Protein AF-A0A2V6RH83-F1 (afdb_monomer)

Sequence (76 aa):
MTADLLLQAVVSGLLLGGVYGLVASGLSLVFGVLRIINFAHGAVMMLAMYTTYWLFTLAGIDPYLSIVVTGPLFFL

pLDDT: mean 89.32, std 7.25, range [63.81, 97.44]

Foldseek 3Di:
DVVVVVVVCVVVCVVVVVVVVVVVVVVCCCCVVVVDDDPVVVVLVVVLVVVLVCCCVPVVDDSVNCCVVSVVVRPD

Radius of gyration: 19.16 Å; Cα contacts (8 Å, |Δi|>4): 26; chains: 1; bounding box: 49×26×38 Å

Secondary structure (DSSP, 8-state):
-HHHHHHHHHHHHHHHHHHHHHHHHHHHHHHHHH-S--THHHHHHHHHHHHHHHHHHHH---HHHHHHHHHHHHH-

Mean predicted aligned error: 7.4 Å

Structure (mmCIF, N/CA/C/O backbone):
data_AF-A0A2V6RH83-F1
#
_entry.id   AF-A0A2V6RH83-F1
#
loop_
_atom_site.group_PD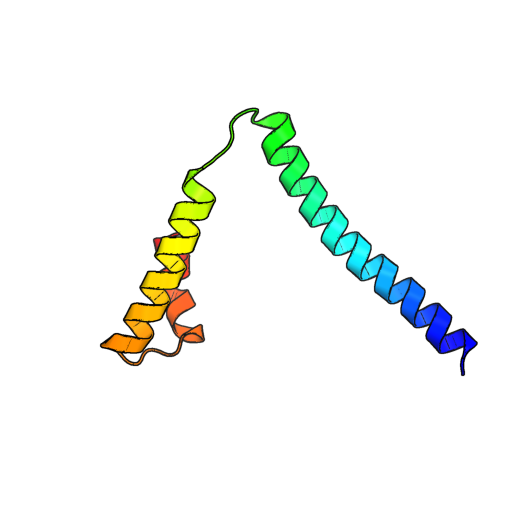B
_atom_site.id
_atom_site.type_symbol
_atom_site.label_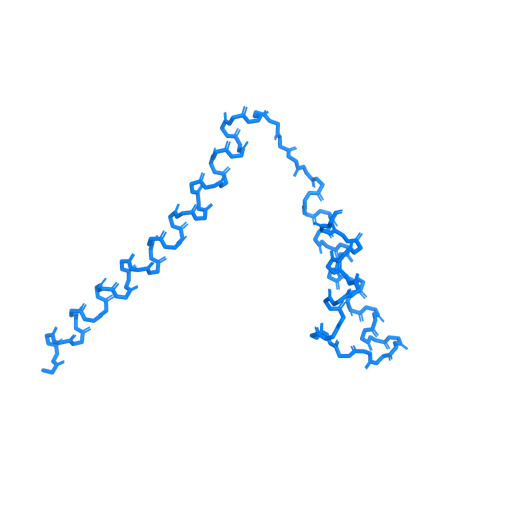atom_id
_atom_site.label_alt_id
_atom_site.label_comp_id
_atom_site.label_asym_id
_atom_site.label_entity_id
_atom_site.label_seq_id
_atom_site.pdbx_PDB_ins_code
_atom_site.Cartn_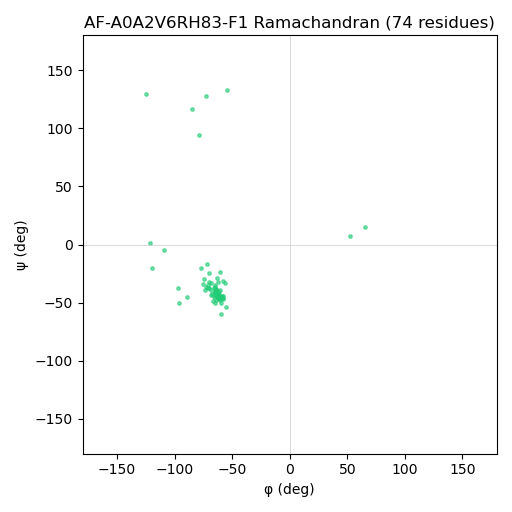x
_atom_site.Cartn_y
_atom_site.Cartn_z
_atom_site.occupancy
_atom_site.B_iso_or_equiv
_atom_site.auth_seq_id
_atom_site.auth_comp_id
_atom_site.auth_asym_id
_atom_site.auth_atom_id
_atom_site.pdbx_PDB_model_num
ATOM 1 N N . MET A 1 1 ? 30.639 7.128 -15.467 1.00 63.81 1 MET A N 1
ATOM 2 C CA . MET A 1 1 ? 29.752 5.948 -15.606 1.00 63.81 1 MET A CA 1
ATOM 3 C C . MET A 1 1 ? 29.452 5.290 -14.267 1.00 63.81 1 MET A C 1
ATOM 5 O O . MET A 1 1 ? 28.292 5.248 -13.897 1.00 63.81 1 MET A O 1
ATOM 9 N N . THR A 1 2 ? 30.439 4.814 -13.501 1.00 84.50 2 THR A N 1
ATOM 10 C CA . THR A 1 2 ? 30.180 4.209 -12.174 1.00 84.50 2 THR A CA 1
ATOM 11 C C . THR A 1 2 ? 29.826 5.235 -11.092 1.00 84.50 2 THR A C 1
ATOM 13 O O . THR A 1 2 ? 28.924 4.991 -10.298 1.00 84.50 2 THR A O 1
ATOM 16 N N . ALA A 1 3 ? 30.483 6.401 -11.086 1.00 88.56 3 ALA A N 1
ATOM 17 C CA . ALA A 1 3 ? 30.181 7.484 -10.145 1.00 88.56 3 ALA A CA 1
ATOM 18 C C . ALA A 1 3 ? 28.764 8.058 -10.340 1.00 88.56 3 ALA A C 1
ATOM 20 O O . ALA A 1 3 ? 28.062 8.301 -9.363 1.00 88.56 3 ALA A O 1
ATOM 21 N N . ASP A 1 4 ? 28.318 8.199 -11.592 1.00 92.94 4 ASP A N 1
ATOM 22 C CA . ASP A 1 4 ? 26.965 8.659 -11.933 1.00 92.94 4 ASP A CA 1
ATOM 23 C C . ASP A 1 4 ? 25.888 7.682 -11.440 1.00 92.94 4 ASP A C 1
ATOM 25 O O . ASP A 1 4 ? 24.895 8.098 -10.847 1.00 92.94 4 ASP A O 1
ATOM 29 N N . LEU A 1 5 ? 26.114 6.372 -11.614 1.00 94.38 5 LEU A N 1
ATOM 30 C CA . LEU A 1 5 ? 25.220 5.326 -11.104 1.00 94.38 5 LEU A CA 1
ATOM 31 C C . LEU A 1 5 ? 25.134 5.342 -9.575 1.00 94.38 5 LEU A C 1
ATOM 33 O O . LEU A 1 5 ? 24.050 5.174 -9.018 1.00 94.38 5 LEU A O 1
ATOM 37 N N . LEU A 1 6 ? 26.260 5.568 -8.893 1.00 94.75 6 LEU A N 1
ATOM 38 C CA . LEU A 1 6 ? 26.295 5.662 -7.435 1.00 94.75 6 LEU A CA 1
ATOM 39 C C . LEU A 1 6 ? 25.511 6.886 -6.948 1.00 94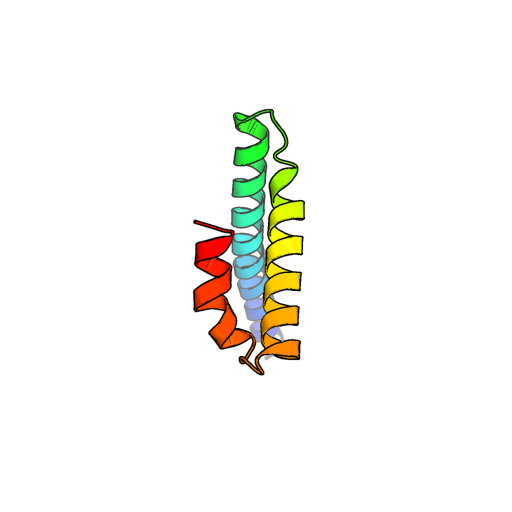.75 6 LEU A C 1
ATOM 41 O O . LEU A 1 6 ? 24.683 6.760 -6.046 1.00 94.75 6 LEU A O 1
ATOM 45 N N . LEU A 1 7 ? 25.704 8.045 -7.585 1.00 95.69 7 LEU A N 1
ATOM 46 C CA . LEU A 1 7 ? 24.945 9.259 -7.284 1.00 95.69 7 LEU A CA 1
ATOM 47 C C . LEU A 1 7 ? 23.437 9.039 -7.494 1.00 95.69 7 LEU A C 1
ATOM 49 O O . LEU A 1 7 ? 22.633 9.369 -6.622 1.00 95.69 7 LEU A O 1
ATOM 53 N N . GLN A 1 8 ? 23.049 8.429 -8.615 1.00 95.25 8 GLN A N 1
ATOM 54 C CA . GLN A 1 8 ? 21.654 8.120 -8.923 1.00 95.25 8 GLN A CA 1
ATOM 55 C C . GLN A 1 8 ? 21.036 7.155 -7.902 1.00 95.25 8 GLN A C 1
ATOM 57 O O . GLN A 1 8 ? 19.897 7.367 -7.480 1.00 95.25 8 GLN A O 1
ATOM 62 N N . ALA A 1 9 ? 21.765 6.117 -7.487 1.00 95.31 9 ALA A N 1
ATOM 63 C CA . ALA A 1 9 ? 21.297 5.155 -6.493 1.00 95.31 9 ALA A CA 1
ATOM 64 C C . ALA A 1 9 ? 21.092 5.810 -5.119 1.00 95.31 9 ALA A C 1
ATOM 66 O O . ALA A 1 9 ? 20.076 5.557 -4.473 1.00 95.31 9 ALA A O 1
ATOM 67 N N . VAL A 1 10 ? 22.001 6.697 -4.700 1.00 97.00 10 VAL A N 1
ATOM 68 C CA . VAL A 1 10 ? 21.869 7.451 -3.443 1.00 97.00 10 VAL A CA 1
ATOM 69 C C . VAL A 1 10 ? 20.657 8.377 -3.489 1.00 97.00 10 VAL A C 1
ATOM 71 O O . VAL A 1 10 ? 19.840 8.357 -2.571 1.00 97.00 10 VAL A O 1
ATOM 74 N N . VAL A 1 11 ? 20.493 9.150 -4.567 1.00 96.88 11 VAL A N 1
ATOM 75 C CA . VAL A 1 11 ? 19.342 10.053 -4.724 1.00 96.88 11 VAL A CA 1
ATOM 76 C C . VAL A 1 11 ? 18.032 9.265 -4.763 1.00 96.88 11 VAL A C 1
ATOM 78 O O . VAL A 1 11 ? 17.093 9.600 -4.046 1.00 96.88 11 VAL A O 1
ATOM 81 N N . SER A 1 12 ? 17.972 8.178 -5.533 1.00 96.50 12 SER A N 1
ATOM 82 C CA . SER A 1 12 ? 16.779 7.323 -5.617 1.00 96.50 12 SER A CA 1
ATOM 83 C C . SER A 1 12 ? 16.457 6.671 -4.272 1.00 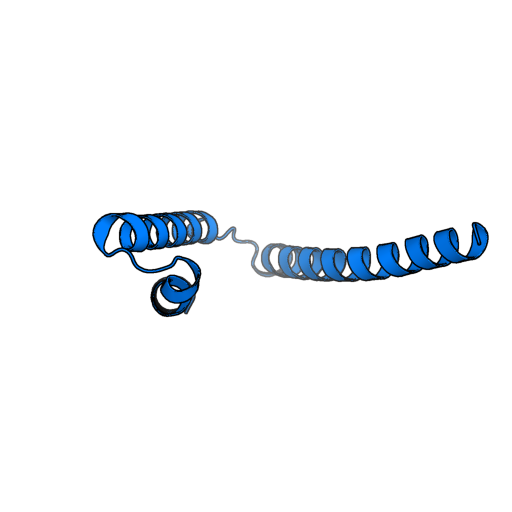96.50 12 SER A C 1
ATOM 85 O O . SER A 1 12 ? 15.295 6.624 -3.874 1.00 96.50 12 SER A O 1
ATOM 87 N N . GLY A 1 13 ? 17.482 6.216 -3.546 1.00 96.38 13 GLY A N 1
ATOM 88 C CA . GLY A 1 13 ? 17.348 5.648 -2.208 1.00 96.38 13 GLY A CA 1
ATOM 89 C C . GLY A 1 13 ? 16.843 6.664 -1.187 1.00 96.38 13 GLY A C 1
ATOM 90 O O . GLY A 1 13 ? 15.967 6.333 -0.394 1.00 96.38 13 GLY A O 1
ATOM 91 N N . LEU A 1 14 ? 17.322 7.911 -1.239 1.00 97.19 14 LEU A N 1
ATOM 92 C CA . LEU A 1 14 ? 16.821 8.998 -0.393 1.00 97.19 14 LEU A CA 1
ATOM 93 C C . LEU A 1 14 ? 15.364 9.346 -0.707 1.00 97.19 14 LEU A C 1
ATOM 95 O O . LEU A 1 14 ? 14.581 9.548 0.217 1.00 97.19 14 LEU A O 1
ATOM 99 N N . LEU A 1 15 ? 14.980 9.377 -1.985 1.00 97.44 15 LEU A N 1
ATOM 100 C CA . LEU A 1 15 ? 13.596 9.638 -2.390 1.00 97.44 15 LEU A CA 1
ATOM 101 C C . LEU A 1 15 ? 12.651 8.527 -1.912 1.00 97.44 15 LEU A C 1
ATOM 103 O O . LEU A 1 15 ? 11.652 8.815 -1.253 1.00 97.44 15 LEU A O 1
ATOM 107 N N . LEU A 1 16 ? 12.988 7.261 -2.176 1.00 97.06 16 LEU A N 1
ATOM 108 C CA . LEU A 1 16 ? 12.223 6.105 -1.691 1.00 97.06 16 LEU A CA 1
ATOM 109 C C . LEU A 1 16 ? 12.178 6.057 -0.161 1.00 97.06 16 LEU A C 1
ATOM 111 O O . LEU A 1 16 ? 11.112 5.862 0.419 1.00 97.06 16 LEU A O 1
ATOM 115 N N . GLY A 1 17 ? 13.315 6.283 0.497 1.00 96.62 17 GLY A N 1
ATOM 116 C CA . GLY A 1 17 ? 13.409 6.356 1.952 1.00 96.62 17 GLY A CA 1
ATOM 117 C C . GLY A 1 17 ? 12.551 7.478 2.534 1.00 96.62 17 GLY A C 1
ATOM 118 O O . GLY A 1 17 ? 11.886 7.267 3.544 1.00 96.62 17 GLY A O 1
ATOM 119 N N . GLY A 1 18 ? 12.491 8.634 1.871 1.00 96.00 18 GLY A N 1
ATOM 120 C CA . GLY A 1 18 ? 11.610 9.741 2.238 1.00 96.00 18 GLY A CA 1
ATOM 121 C C . GLY A 1 18 ? 10.132 9.368 2.144 1.00 96.00 18 GLY A C 1
ATOM 122 O O . GLY A 1 18 ? 9.380 9.620 3.084 1.00 96.00 18 GLY A O 1
ATOM 123 N N . VAL A 1 19 ? 9.720 8.699 1.062 1.00 96.38 19 VAL A N 1
ATOM 124 C CA . VAL A 1 19 ? 8.344 8.194 0.909 1.00 96.38 19 VAL A CA 1
ATOM 125 C C . VAL A 1 19 ? 7.999 7.209 2.028 1.00 96.38 19 VAL A C 1
ATOM 127 O O . VAL A 1 19 ? 6.989 7.388 2.710 1.00 96.38 19 VAL A O 1
ATOM 130 N N . TYR A 1 20 ? 8.849 6.213 2.285 1.00 93.81 20 TYR A N 1
ATOM 131 C CA . TYR A 1 20 ? 8.613 5.252 3.367 1.00 93.81 20 TYR A CA 1
ATOM 132 C C . TYR A 1 20 ? 8.657 5.900 4.758 1.00 93.81 20 TYR A C 1
ATOM 134 O O . TYR A 1 20 ? 7.871 5.533 5.631 1.00 93.81 20 TYR A O 1
ATOM 142 N N . GLY A 1 21 ? 9.520 6.896 4.961 1.00 95.56 21 GLY A N 1
ATOM 143 C CA . GLY A 1 21 ? 9.599 7.670 6.198 1.00 95.56 21 GLY A CA 1
ATOM 144 C C . GLY A 1 21 ? 8.325 8.470 6.470 1.00 95.56 21 GLY A C 1
ATOM 145 O O . GLY A 1 21 ? 7.840 8.483 7.600 1.00 95.56 21 GLY A O 1
ATOM 146 N N . LEU A 1 22 ? 7.731 9.078 5.439 1.00 94.44 22 LEU A N 1
ATOM 147 C CA . LEU A 1 22 ? 6.437 9.759 5.551 1.00 94.44 22 LEU A CA 1
ATOM 148 C C . LEU A 1 22 ? 5.310 8.785 5.915 1.00 94.44 22 LEU A C 1
ATOM 150 O O . LEU A 1 22 ? 4.507 9.089 6.798 1.00 94.44 22 LEU A O 1
ATOM 154 N N . VAL A 1 23 ? 5.284 7.598 5.302 1.00 92.19 23 VAL A N 1
ATOM 155 C CA . VAL A 1 23 ? 4.317 6.538 5.642 1.00 92.19 23 VAL A CA 1
ATOM 156 C C . VAL A 1 23 ? 4.467 6.111 7.108 1.00 92.19 23 VAL A C 1
ATOM 158 O O . VAL A 1 23 ? 3.481 6.064 7.846 1.00 92.19 23 VAL A O 1
ATOM 161 N N . ALA A 1 24 ? 5.698 5.860 7.560 1.00 90.94 24 ALA A N 1
ATOM 162 C CA . ALA A 1 24 ? 5.983 5.481 8.943 1.00 90.94 24 ALA A CA 1
ATOM 163 C C . ALA A 1 24 ? 5.630 6.592 9.947 1.00 90.94 24 ALA A C 1
ATOM 165 O O . ALA A 1 24 ? 5.105 6.305 11.025 1.00 90.94 24 ALA A O 1
ATOM 166 N N . SER A 1 25 ? 5.872 7.857 9.589 1.00 92.19 25 SER A N 1
ATOM 167 C CA . SER A 1 25 ? 5.481 9.023 10.387 1.00 92.19 25 SER A CA 1
ATOM 168 C C . SER A 1 25 ? 3.965 9.090 10.566 1.00 92.19 25 SER A C 1
ATOM 170 O O . SER A 1 25 ? 3.490 9.212 11.693 1.00 92.19 25 SER A O 1
ATOM 172 N N . GLY A 1 26 ? 3.192 8.905 9.491 1.00 86.44 26 GLY A N 1
ATOM 173 C CA . GLY A 1 26 ? 1.729 8.859 9.558 1.00 86.44 26 GLY A CA 1
ATOM 174 C C . GLY A 1 26 ? 1.223 7.769 10.506 1.00 86.44 26 GLY A C 1
ATOM 175 O O . GLY A 1 26 ? 0.410 8.043 11.387 1.00 86.44 26 GLY A O 1
ATOM 176 N N . LEU A 1 27 ? 1.770 6.555 10.398 1.00 84.94 27 LEU A N 1
ATOM 177 C CA . LEU A 1 27 ? 1.420 5.446 11.291 1.00 84.94 27 LEU A CA 1
ATOM 178 C C . LEU A 1 27 ? 1.813 5.725 12.755 1.00 84.94 27 LEU A C 1
ATOM 180 O O . LEU A 1 27 ? 1.048 5.438 13.677 1.00 84.94 27 LEU A O 1
ATOM 184 N N . SER A 1 28 ? 2.978 6.341 12.968 1.00 85.38 28 SER A N 1
ATOM 185 C CA . SER A 1 28 ? 3.455 6.745 14.297 1.00 85.38 28 SER A CA 1
ATOM 186 C C . SER A 1 28 ? 2.579 7.835 14.915 1.00 85.38 28 SER A C 1
ATOM 188 O O . SER A 1 28 ? 2.327 7.798 16.115 1.00 85.38 28 SER A O 1
ATOM 190 N N . LEU A 1 29 ? 2.075 8.779 14.118 1.00 85.81 29 LEU A N 1
ATOM 191 C CA . LEU A 1 29 ? 1.138 9.808 14.573 1.00 85.81 29 LEU A CA 1
ATOM 192 C C . LEU A 1 29 ? -0.223 9.206 14.936 1.00 85.81 29 LEU A C 1
ATOM 194 O O . LEU A 1 29 ? -0.763 9.533 15.992 1.00 85.81 29 LEU A O 1
ATOM 198 N N . VAL A 1 30 ? -0.744 8.291 14.112 1.00 82.88 30 VAL A N 1
ATOM 199 C CA . VAL A 1 30 ? -1.994 7.563 14.385 1.00 82.88 30 VAL A CA 1
ATOM 200 C C . VAL A 1 30 ? -1.900 6.852 15.734 1.00 82.88 30 VAL A C 1
ATOM 202 O O . VAL A 1 30 ? -2.728 7.092 16.610 1.00 82.88 30 VAL A O 1
ATOM 205 N N . PHE A 1 31 ? -0.864 6.042 15.957 1.00 79.25 31 PHE A N 1
ATOM 206 C CA . PHE A 1 31 ? -0.732 5.304 17.217 1.00 79.25 31 PHE A CA 1
ATOM 207 C C . PHE A 1 31 ? -0.284 6.173 18.398 1.00 79.25 31 PHE A C 1
ATOM 209 O O . PHE A 1 31 ? -0.734 5.955 19.524 1.00 79.25 31 PHE A O 1
ATOM 216 N N . GLY A 1 32 ? 0.560 7.177 18.156 1.00 79.75 32 GLY A N 1
ATOM 217 C CA . GLY A 1 32 ? 1.096 8.064 19.187 1.00 79.75 32 GLY A CA 1
ATOM 218 C C . GLY A 1 32 ? 0.056 9.019 19.769 1.00 79.75 32 GLY A C 1
ATOM 219 O O . GLY A 1 32 ? 0.058 9.258 20.979 1.00 79.75 32 GLY A O 1
ATOM 220 N N . VAL A 1 33 ? -0.856 9.535 18.937 1.00 79.56 33 VAL A N 1
ATOM 221 C CA . VAL A 1 33 ? -1.900 10.474 19.375 1.00 79.56 33 VAL A CA 1
ATOM 222 C C . VAL A 1 33 ? -3.157 9.740 19.840 1.00 79.56 33 VAL A C 1
ATOM 224 O O . VAL A 1 33 ? -3.691 10.075 20.896 1.00 79.56 33 VAL A O 1
ATOM 227 N N . LEU A 1 34 ? -3.625 8.726 19.099 1.00 77.94 34 LEU A N 1
ATOM 228 C CA . LEU A 1 34 ? -4.910 8.081 19.400 1.00 77.94 34 LEU A CA 1
ATOM 229 C C . LEU A 1 34 ? -4.834 7.109 20.582 1.00 77.94 34 LEU A C 1
ATOM 231 O O . LEU A 1 34 ? -5.874 6.817 21.162 1.00 77.94 34 LEU A O 1
ATOM 235 N N . ARG A 1 35 ? -3.642 6.606 20.954 1.00 72.06 35 ARG A N 1
ATOM 236 C CA . ARG A 1 35 ? -3.404 5.644 22.061 1.00 72.06 35 ARG A CA 1
ATOM 237 C C . ARG A 1 35 ? -4.271 4.368 22.037 1.00 72.06 35 ARG A C 1
ATOM 239 O O . ARG A 1 35 ? -4.218 3.579 22.977 1.00 72.06 35 ARG A O 1
ATOM 246 N N . ILE A 1 36 ? -5.048 4.149 20.978 1.00 74.12 36 ILE A N 1
ATOM 247 C CA . ILE A 1 36 ? -5.969 3.027 20.793 1.00 74.12 36 ILE A CA 1
ATOM 248 C C . ILE A 1 36 ? -5.604 2.348 19.472 1.00 74.12 36 ILE A C 1
ATOM 250 O O . ILE A 1 36 ? -5.472 3.001 18.437 1.00 74.12 36 ILE A O 1
ATOM 254 N N . ILE A 1 37 ? -5.437 1.027 19.511 1.00 71.25 37 ILE A N 1
ATOM 255 C CA . ILE A 1 37 ? -5.116 0.217 18.334 1.00 71.25 37 ILE A CA 1
ATOM 256 C C . ILE A 1 37 ? -6.424 -0.125 17.615 1.00 71.25 37 ILE A C 1
ATOM 258 O O . ILE A 1 37 ? -7.279 -0.823 18.160 1.00 71.25 37 ILE A O 1
ATOM 262 N N . ASN A 1 38 ? -6.583 0.348 16.378 1.00 76.44 38 ASN A N 1
ATOM 263 C CA . ASN A 1 38 ? -7.704 -0.046 15.530 1.00 76.44 38 ASN A CA 1
ATOM 264 C C . ASN A 1 38 ? -7.437 -1.434 14.916 1.00 76.44 38 ASN A C 1
ATOM 266 O O . ASN A 1 38 ? -6.809 -1.554 13.865 1.00 76.44 38 ASN A O 1
ATOM 270 N N . PHE A 1 39 ? -7.936 -2.486 15.569 1.00 75.94 39 PHE A N 1
ATOM 271 C CA . PHE A 1 39 ? -7.863 -3.866 15.066 1.00 75.94 39 PHE A CA 1
ATOM 272 C C . PHE A 1 39 ? -8.782 -4.139 13.866 1.00 75.94 39 PHE A C 1
ATOM 274 O O . PHE A 1 39 ? -8.583 -5.124 13.154 1.00 75.94 39 PHE A O 1
ATOM 281 N N . ALA A 1 40 ? -9.768 -3.274 13.606 1.00 84.44 40 ALA A N 1
ATOM 282 C CA . ALA A 1 40 ? -10.696 -3.459 12.496 1.00 84.44 40 ALA A CA 1
ATOM 283 C C . ALA A 1 40 ? -10.015 -3.252 11.137 1.00 84.44 40 ALA A C 1
ATOM 285 O O . ALA A 1 40 ? -10.443 -3.852 10.160 1.00 84.44 40 ALA A O 1
ATOM 286 N N . HIS A 1 41 ? -8.919 -2.490 11.066 1.00 84.19 41 HIS 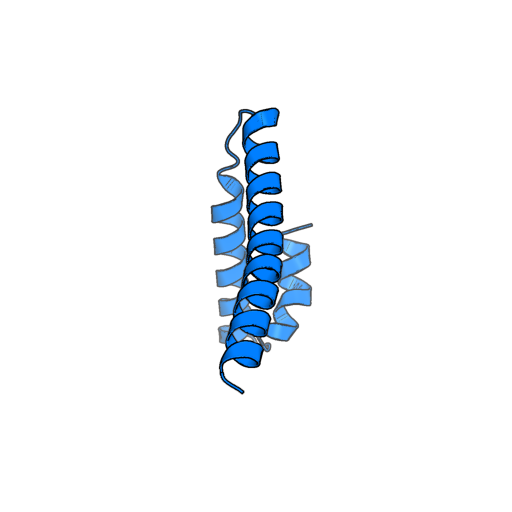A N 1
ATOM 287 C CA . HIS A 1 41 ? -8.243 -2.206 9.798 1.00 84.19 41 HIS A CA 1
ATOM 288 C C . HIS A 1 41 ? -7.788 -3.481 9.060 1.00 84.19 41 HIS A C 1
ATOM 290 O O . HIS A 1 41 ? -8.038 -3.632 7.866 1.00 84.19 41 HIS A O 1
ATOM 296 N N . GLY A 1 42 ? -7.197 -4.444 9.780 1.00 84.25 42 GLY A N 1
ATOM 297 C CA . GLY A 1 42 ? -6.788 -5.725 9.192 1.00 84.25 42 GLY A CA 1
ATOM 298 C C . GLY A 1 42 ? -7.975 -6.603 8.779 1.00 84.25 42 GLY A C 1
ATOM 299 O O . GLY A 1 42 ? -7.948 -7.223 7.717 1.00 84.25 42 GLY A O 1
ATOM 300 N N . ALA A 1 43 ? -9.042 -6.618 9.583 1.00 89.19 43 ALA A N 1
ATOM 301 C CA . ALA A 1 43 ? -10.254 -7.381 9.282 1.00 89.19 43 ALA A CA 1
ATOM 302 C C . ALA A 1 43 ? -10.997 -6.824 8.054 1.00 89.19 43 ALA A C 1
ATOM 304 O O . ALA A 1 43 ? -11.414 -7.586 7.184 1.00 89.19 43 ALA A O 1
ATOM 305 N N . VAL A 1 44 ? -11.106 -5.499 7.951 1.00 91.19 44 VAL A N 1
ATOM 306 C CA . VAL A 1 44 ? -11.720 -4.800 6.814 1.00 91.19 44 VAL A CA 1
ATOM 307 C C . VAL A 1 44 ? -10.905 -5.020 5.538 1.00 91.19 44 VAL A C 1
ATOM 309 O O . VAL A 1 44 ? -11.481 -5.321 4.494 1.00 91.19 44 VAL A O 1
ATOM 312 N N . MET A 1 45 ? -9.569 -4.978 5.619 1.00 90.94 45 MET A N 1
ATOM 313 C CA . MET A 1 45 ? -8.707 -5.285 4.474 1.00 90.94 45 MET A CA 1
ATOM 314 C C . MET A 1 45 ? -8.872 -6.734 3.996 1.00 90.94 45 MET A C 1
ATOM 316 O O . MET A 1 45 ? -9.034 -6.965 2.799 1.00 90.94 45 MET A O 1
ATOM 320 N N . MET A 1 46 ? -8.908 -7.705 4.914 1.00 93.69 46 MET A N 1
ATOM 321 C CA . MET A 1 46 ? -9.189 -9.107 4.577 1.00 93.69 46 MET A CA 1
ATOM 322 C C . MET A 1 46 ? -10.542 -9.264 3.872 1.00 93.69 46 MET A C 1
ATOM 324 O O . MET A 1 46 ? -10.622 -9.929 2.838 1.00 93.69 46 MET A O 1
ATOM 328 N N . LEU A 1 47 ? -11.598 -8.626 4.386 1.00 93.44 47 LEU A N 1
ATOM 329 C CA . LEU A 1 47 ? -12.920 -8.661 3.759 1.00 93.44 47 LEU A CA 1
ATOM 330 C C . LEU A 1 47 ? -12.905 -8.052 2.354 1.00 93.44 47 LEU A C 1
ATOM 332 O O . LEU A 1 47 ? -13.449 -8.661 1.433 1.00 93.44 47 LEU A O 1
ATOM 336 N N . ALA A 1 48 ? -12.238 -6.915 2.154 1.00 93.19 48 ALA A N 1
ATOM 337 C CA . ALA A 1 48 ? -12.106 -6.305 0.835 1.00 93.19 48 ALA A CA 1
ATOM 338 C C . ALA A 1 48 ? -11.407 -7.244 -0.164 1.00 93.19 48 ALA A C 1
ATOM 340 O O . ALA A 1 48 ? -11.903 -7.438 -1.275 1.00 93.19 48 ALA A O 1
ATOM 341 N N . MET A 1 49 ? -10.312 -7.896 0.246 1.00 92.81 49 MET A N 1
ATOM 342 C CA . MET A 1 49 ? -9.581 -8.851 -0.597 1.00 92.81 49 MET A CA 1
ATOM 343 C C . MET A 1 49 ? -10.439 -10.064 -0.975 1.00 92.81 49 MET A C 1
ATOM 345 O O . MET A 1 49 ? -10.497 -10.429 -2.150 1.00 92.81 49 MET A O 1
ATOM 349 N N . TYR A 1 50 ? -11.147 -10.664 -0.012 1.00 94.38 50 TYR A N 1
ATOM 350 C CA . TYR A 1 50 ? -12.049 -11.784 -0.298 1.00 94.38 50 TYR A CA 1
ATOM 351 C C . TYR A 1 50 ? -13.228 -11.368 -1.177 1.00 94.38 50 TYR A C 1
ATOM 353 O O . TYR A 1 50 ? -13.632 -12.128 -2.053 1.00 94.38 50 TYR A O 1
ATOM 361 N N . THR A 1 51 ? -13.764 -10.164 -0.992 1.00 93.69 51 THR A N 1
ATOM 362 C CA . THR A 1 51 ? -14.861 -9.658 -1.826 1.00 93.69 51 THR A CA 1
ATOM 363 C C . THR A 1 51 ? -14.402 -9.483 -3.273 1.00 93.69 51 THR A C 1
ATOM 365 O O . THR A 1 51 ? -15.081 -9.952 -4.183 1.00 93.69 51 THR A O 1
ATOM 368 N N . THR A 1 52 ? -13.213 -8.914 -3.496 1.00 94.12 52 THR A N 1
ATOM 369 C CA . THR A 1 52 ? -12.577 -8.848 -4.823 1.00 94.12 52 THR A CA 1
ATOM 370 C C . THR A 1 52 ? -12.357 -10.242 -5.419 1.00 94.12 52 THR A C 1
ATOM 372 O O . THR A 1 52 ? -12.685 -10.473 -6.582 1.00 94.12 52 THR A O 1
ATOM 375 N N . TYR A 1 53 ? -11.863 -11.196 -4.623 1.00 93.94 53 TYR A N 1
ATOM 376 C CA . TYR A 1 53 ? -11.677 -12.583 -5.060 1.00 93.94 53 TYR A CA 1
ATOM 377 C C . TYR A 1 53 ? -12.993 -13.231 -5.511 1.00 93.94 53 TYR A C 1
ATOM 379 O O . TYR A 1 53 ? -13.043 -13.860 -6.568 1.00 93.94 53 TYR A O 1
ATOM 387 N N . TRP A 1 54 ? -14.073 -13.059 -4.749 1.00 94.69 54 TRP A N 1
ATOM 388 C CA . TRP A 1 54 ? -15.374 -13.629 -5.093 1.00 94.69 54 TRP A CA 1
ATOM 389 C C . TRP A 1 54 ? -16.027 -12.930 -6.286 1.00 94.69 54 TRP A C 1
ATOM 391 O O . TRP A 1 54 ? -16.637 -13.610 -7.107 1.00 94.69 54 TRP A O 1
ATOM 401 N N . LEU A 1 55 ? -15.855 -11.614 -6.443 1.00 93.75 55 LEU A N 1
ATOM 402 C CA . LEU A 1 55 ? -16.302 -10.889 -7.640 1.00 93.75 55 LEU A CA 1
ATOM 403 C C . LEU A 1 55 ? -15.607 -11.406 -8.904 1.00 93.75 55 LEU A C 1
ATOM 405 O O . LEU A 1 55 ? -16.262 -11.612 -9.925 1.00 93.75 55 LEU A O 1
ATOM 409 N N . PHE A 1 56 ? -14.308 -11.685 -8.824 1.00 94.44 56 PHE A N 1
ATOM 410 C CA . PHE A 1 56 ? -13.589 -12.312 -9.927 1.00 94.44 56 PHE A CA 1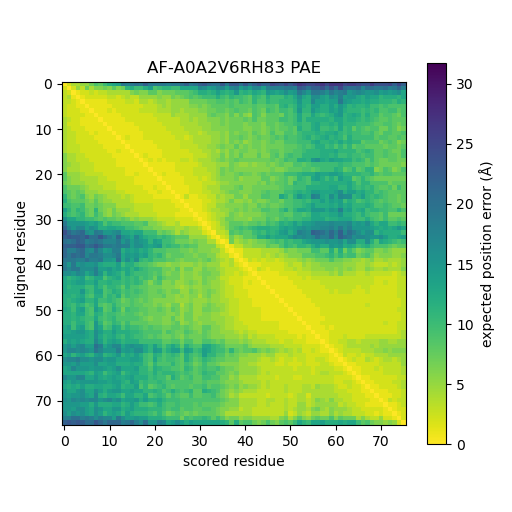
ATOM 411 C C . PHE A 1 56 ? -14.070 -13.750 -10.172 1.00 94.44 56 PHE A C 1
ATOM 413 O O . PHE A 1 56 ? -14.407 -14.110 -11.295 1.00 94.44 56 PHE A O 1
ATOM 420 N N . THR A 1 57 ? -14.165 -14.563 -9.118 1.00 94.06 57 THR A N 1
ATOM 421 C CA . THR A 1 57 ? -14.455 -16.003 -9.240 1.00 94.06 57 THR A CA 1
ATOM 422 C C . THR A 1 57 ? -15.899 -16.293 -9.667 1.00 94.06 57 THR A C 1
ATOM 424 O O . THR A 1 57 ? -16.131 -17.223 -10.433 1.00 94.06 57 THR A O 1
ATOM 427 N N . LEU A 1 58 ? -16.877 -15.521 -9.180 1.00 94.31 58 LEU A N 1
ATOM 428 C CA . LEU A 1 58 ? -18.307 -15.761 -9.429 1.00 94.31 58 LEU A CA 1
ATOM 429 C C . LEU A 1 58 ? -18.860 -14.924 -10.582 1.00 94.31 58 LEU A C 1
ATOM 431 O O . LEU A 1 58 ? -19.721 -15.401 -11.316 1.00 94.31 58 LEU A O 1
ATOM 435 N N . ALA A 1 59 ? -18.401 -13.678 -10.723 1.00 91.81 59 ALA A N 1
ATOM 436 C CA . ALA A 1 59 ? -18.929 -12.738 -11.711 1.00 91.81 59 ALA A CA 1
ATOM 437 C C . ALA A 1 59 ? -17.954 -12.458 -12.867 1.00 91.81 59 ALA A C 1
ATOM 439 O O . ALA A 1 59 ? -18.321 -11.748 -13.801 1.00 91.81 59 ALA A O 1
ATOM 440 N N . GLY A 1 60 ? -16.727 -12.996 -12.831 1.00 91.00 60 GLY A N 1
ATOM 441 C CA . GLY A 1 60 ? -15.718 -12.772 -13.872 1.00 91.00 60 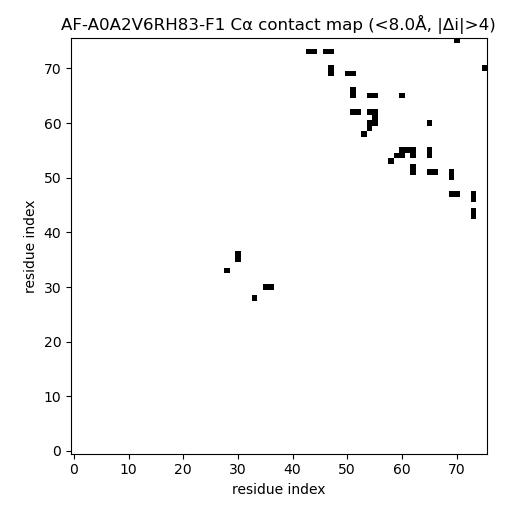GLY A CA 1
ATOM 442 C C . GLY A 1 60 ? -15.239 -11.321 -13.967 1.00 91.00 60 GLY A C 1
ATOM 443 O O . GLY A 1 60 ? -14.659 -10.935 -14.980 1.00 91.00 60 GLY A O 1
ATOM 444 N N . ILE A 1 61 ? -15.513 -10.499 -12.950 1.00 91.75 61 ILE A N 1
ATOM 445 C CA . ILE A 1 61 ? -15.158 -9.079 -12.955 1.00 91.75 61 ILE A CA 1
ATOM 446 C C . ILE A 1 61 ? -13.651 -8.956 -12.774 1.00 91.75 61 ILE A C 1
ATOM 448 O O . ILE A 1 61 ? -13.092 -9.498 -11.822 1.00 91.75 61 ILE A O 1
ATOM 452 N N . ASP A 1 62 ? -13.007 -8.207 -13.668 1.00 92.31 62 ASP A N 1
ATOM 453 C CA . ASP A 1 62 ? -11.577 -7.940 -13.582 1.00 92.31 62 ASP A CA 1
ATOM 454 C C . ASP A 1 62 ? -11.205 -7.332 -12.207 1.00 92.31 62 ASP A C 1
ATOM 456 O O . ASP A 1 62 ? -11.874 -6.394 -11.747 1.00 92.31 62 ASP A O 1
ATOM 460 N N . PRO A 1 63 ? -10.150 -7.829 -11.531 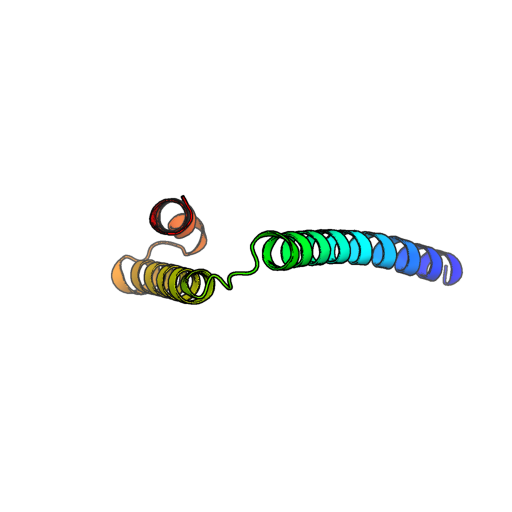1.00 89.25 63 PRO A N 1
ATOM 461 C CA . PRO A 1 63 ? -9.775 -7.358 -10.200 1.00 89.25 63 PRO A CA 1
ATOM 462 C C . PRO A 1 63 ? -9.491 -5.854 -10.132 1.00 89.25 63 PRO A C 1
ATOM 464 O O . PRO A 1 63 ? -9.780 -5.236 -9.106 1.00 89.25 63 PRO A O 1
ATOM 467 N N . TYR A 1 64 ? -8.991 -5.234 -11.204 1.00 90.44 64 TYR A N 1
ATOM 468 C CA . TYR A 1 64 ? -8.766 -3.789 -11.235 1.00 90.44 64 TYR A CA 1
ATOM 469 C C . TYR A 1 64 ? -10.080 -3.012 -11.323 1.00 90.44 64 TYR A C 1
ATOM 471 O O . TYR A 1 64 ? -10.219 -1.980 -10.666 1.00 90.44 64 TYR A O 1
ATOM 479 N N . LEU A 1 65 ? -11.074 -3.520 -12.060 1.00 92.31 65 LEU A N 1
ATOM 480 C CA . LEU A 1 65 ? -12.416 -2.922 -12.080 1.00 92.31 65 LEU A CA 1
ATOM 481 C C . LEU A 1 65 ? -13.138 -3.083 -10.740 1.00 92.31 65 LEU A C 1
ATOM 483 O O . LEU A 1 65 ? -13.898 -2.202 -10.336 1.00 92.31 65 LEU A O 1
ATOM 487 N N . SER A 1 66 ? -12.893 -4.189 -10.036 1.00 91.81 66 SER A N 1
ATOM 488 C CA . SER A 1 66 ? -13.553 -4.474 -8.760 1.00 91.81 66 SER A CA 1
ATOM 489 C C . SER A 1 66 ? -13.280 -3.411 -7.686 1.00 91.81 66 SER A C 1
ATOM 491 O O . SER A 1 66 ? -14.123 -3.219 -6.812 1.00 91.81 66 SER A O 1
ATOM 493 N N . ILE A 1 67 ? -12.174 -2.657 -7.800 1.00 90.12 67 ILE A N 1
ATOM 494 C CA . ILE A 1 67 ? -11.812 -1.537 -6.913 1.00 90.12 67 ILE A CA 1
ATOM 495 C C . ILE A 1 67 ? -12.917 -0.474 -6.860 1.00 90.12 67 ILE A C 1
ATOM 497 O O . ILE A 1 67 ? -13.136 0.124 -5.807 1.00 90.12 67 ILE A O 1
ATOM 501 N N . VAL A 1 68 ? -13.654 -0.268 -7.958 1.00 90.31 68 VAL A N 1
ATOM 502 C CA . VAL A 1 68 ? -14.771 0.692 -8.011 1.00 90.31 68 VAL A CA 1
ATOM 503 C C . VAL A 1 68 ? -15.893 0.301 -7.047 1.00 90.31 68 VAL A C 1
ATOM 505 O O . VAL A 1 68 ? -16.597 1.169 -6.542 1.00 90.31 68 VAL A O 1
ATOM 508 N N . VAL A 1 69 ? -16.048 -0.994 -6.763 1.00 88.31 69 VAL A N 1
ATOM 509 C CA . VAL A 1 69 ? -17.058 -1.515 -5.835 1.00 88.31 69 VAL A CA 1
ATOM 510 C C . VAL A 1 69 ? -16.457 -1.729 -4.448 1.00 88.31 69 VAL A C 1
ATOM 512 O O . VAL A 1 69 ? -17.015 -1.258 -3.462 1.00 88.31 69 VAL A O 1
ATOM 515 N N . THR A 1 70 ? -15.316 -2.412 -4.346 1.00 91.12 70 THR A N 1
ATOM 516 C CA . THR A 1 70 ? -14.728 -2.802 -3.055 1.00 91.12 70 THR A CA 1
ATOM 517 C C . THR A 1 70 ? -14.087 -1.638 -2.306 1.00 91.12 70 THR A C 1
ATOM 519 O O . THR A 1 70 ? -14.120 -1.629 -1.077 1.00 91.12 70 THR A O 1
ATOM 522 N N . GLY A 1 71 ? -13.573 -0.624 -3.008 1.00 88.88 71 GLY A N 1
ATOM 523 C CA . GLY A 1 71 ? -13.048 0.599 -2.398 1.00 88.88 71 GLY A CA 1
ATOM 524 C C . GLY A 1 71 ? -14.117 1.341 -1.586 1.00 88.88 71 GLY A C 1
ATOM 525 O O . GLY A 1 71 ? -13.959 1.464 -0.371 1.00 88.88 71 GLY A O 1
ATOM 526 N N . PRO A 1 72 ? -15.233 1.772 -2.206 1.00 89.25 72 PRO A N 1
ATOM 527 C CA . PRO A 1 72 ? -16.314 2.443 -1.490 1.00 89.25 72 PRO A CA 1
ATOM 528 C C . PRO A 1 72 ? -16.983 1.587 -0.415 1.00 89.25 72 PRO A C 1
ATOM 530 O O . PRO A 1 72 ? -17.425 2.120 0.593 1.00 89.25 72 PRO A O 1
ATOM 533 N N . LEU A 1 73 ? -17.065 0.269 -0.616 1.00 89.19 73 LEU A N 1
ATOM 534 C CA . LEU A 1 73 ? -17.760 -0.616 0.320 1.00 89.19 73 LEU A CA 1
ATOM 535 C C . LEU A 1 73 ? -17.023 -0.775 1.661 1.00 89.19 73 LEU A C 1
ATOM 537 O O . LEU A 1 73 ? -17.671 -0.990 2.683 1.00 89.19 73 LEU A O 1
ATOM 541 N N . PHE A 1 74 ? -15.687 -0.719 1.656 1.00 88.75 74 PHE A N 1
ATOM 542 C CA . PHE A 1 74 ? -14.866 -1.061 2.825 1.00 88.75 74 PHE A CA 1
ATOM 543 C C . PHE A 1 74 ? -13.984 0.080 3.349 1.00 88.75 74 PHE A C 1
ATOM 545 O O . PHE A 1 74 ? -13.549 0.006 4.497 1.00 88.75 74 PHE A O 1
ATOM 552 N N . PHE A 1 75 ? -13.689 1.108 2.549 1.00 82.00 75 PHE A N 1
ATOM 553 C CA . PHE A 1 75 ? -12.705 2.146 2.897 1.00 82.00 75 PHE A CA 1
ATOM 554 C C . PHE A 1 75 ? -13.259 3.582 2.923 1.00 82.00 75 PHE A C 1
ATOM 556 O O . PHE A 1 75 ? -12.481 4.505 3.173 1.00 82.00 75 PHE A O 1
ATOM 563 N N . LEU A 1 76 ? -14.558 3.775 2.667 1.00 71.69 76 LEU A N 1
ATOM 564 C CA . LEU A 1 76 ? -15.260 5.066 2.733 1.00 71.69 76 LEU A CA 1
ATOM 565 C C . LEU A 1 76 ? -16.100 5.195 4.010 1.00 71.69 76 LEU A C 1
ATOM 567 O O . LEU A 1 76 ? -16.600 4.157 4.497 1.00 71.69 76 LEU A O 1
#

Solvent-accessible surface area (backbone atoms only — not comparable to full-atom values): 4336 Å² total; per-residue (Å²): 110,70,66,57,50,52,53,50,51,53,52,51,48,51,51,53,48,48,54,54,48,52,53,50,49,53,55,48,49,51,49,69,72,63,74,56,85,74,69,58,60,62,55,43,49,52,50,36,54,51,50,40,49,48,40,31,74,75,68,66,42,53,68,79,65,38,45,76,57,43,41,60,75,60,76,107